Protein AF-A0A0F9T9T5-F1 (afdb_monomer_lite)

pLDDT: mean 72.61, std 14.99, range [35.72, 90.75]

Radius of gyration: 15.07 Å; chains: 1; bounding box: 39×32×39 Å

Foldseek 3Di:
DDDDDDFADPVVVVVLVVVLQVVQPVQLVVQHADDPPPPDPDRDRRGSVNVLVVLQVLLCVPPVDNDCRRDDPVSCVVSVVVSQVCCCVVPVDGDPDDDPVNVVVVPD

Organism: NCBI:txid412755

Structure (mmCIF, N/CA/C/O backbone):
data_AF-A0A0F9T9T5-F1
#
_entry.id   AF-A0A0F9T9T5-F1
#
loop_
_atom_site.group_PDB
_atom_site.id
_atom_site.type_symbol
_atom_site.label_atom_id
_atom_site.label_alt_id
_atom_site.label_comp_id
_atom_site.label_asym_id
_atom_site.label_entity_id
_atom_site.label_seq_id
_atom_site.pdbx_PDB_ins_code
_atom_site.Cartn_x
_atom_site.Cartn_y
_atom_site.Cartn_z
_atom_site.occupancy
_atom_site.B_iso_or_equiv
_atom_site.auth_seq_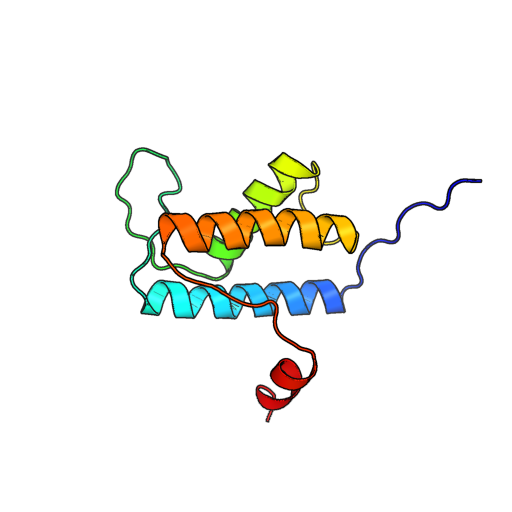id
_atom_site.auth_comp_id
_atom_site.auth_asym_id
_atom_site.auth_atom_id
_atom_site.pdbx_PDB_model_num
ATOM 1 N N . MET A 1 1 ? -29.104 6.442 19.983 1.00 42.12 1 MET A N 1
ATOM 2 C CA . MET A 1 1 ? -27.661 6.739 20.119 1.00 42.12 1 MET A CA 1
ATOM 3 C C . MET A 1 1 ? -26.914 5.946 19.058 1.00 42.12 1 MET A C 1
ATOM 5 O O . MET A 1 1 ? -26.845 4.728 19.174 1.00 42.12 1 MET A O 1
ATOM 9 N N . GLU A 1 2 ? -26.431 6.600 18.003 1.00 45.44 2 GLU A N 1
ATOM 10 C CA . GLU A 1 2 ? -25.560 5.964 17.004 1.00 45.44 2 GLU A CA 1
ATOM 11 C C . GLU A 1 2 ? -24.146 5.788 17.580 1.00 45.44 2 GLU A C 1
ATOM 13 O O . GLU A 1 2 ? -23.599 6.705 18.191 1.00 45.44 2 GLU A O 1
ATOM 18 N N . LYS A 1 3 ? -23.561 4.592 17.429 1.00 56.94 3 LYS A N 1
ATOM 19 C CA . LYS A 1 3 ? -22.189 4.293 17.870 1.00 56.94 3 LYS A CA 1
ATOM 20 C C . LYS A 1 3 ? -21.193 4.846 16.848 1.00 56.94 3 LYS A C 1
ATOM 22 O O . LYS A 1 3 ? -21.200 4.427 15.694 1.00 56.94 3 LYS A O 1
ATOM 27 N N . THR A 1 4 ? -20.305 5.739 17.275 1.00 56.66 4 THR A N 1
ATOM 28 C CA . THR A 1 4 ? -19.216 6.275 16.446 1.00 56.66 4 THR A CA 1
ATOM 29 C C . THR A 1 4 ? -18.243 5.151 16.043 1.00 56.66 4 THR A C 1
ATOM 31 O O . THR A 1 4 ? -17.868 4.346 16.900 1.00 56.66 4 THR A O 1
ATOM 34 N N . PRO A 1 5 ? -17.806 5.061 14.771 1.00 57.34 5 PRO A N 1
ATOM 35 C CA . PRO A 1 5 ? -16.910 3.995 14.325 1.00 57.34 5 PRO A CA 1
ATOM 36 C C . PRO A 1 5 ? -15.535 4.085 15.008 1.00 57.34 5 PRO A C 1
ATOM 38 O O . PRO A 1 5 ? -14.909 5.145 15.054 1.00 57.34 5 PRO A O 1
ATOM 41 N N . SER A 1 6 ? -15.074 2.953 15.547 1.00 64.62 6 SER A N 1
ATOM 42 C CA . SER A 1 6 ? -13.797 2.821 16.261 1.00 64.62 6 SER A CA 1
ATOM 43 C C . SER A 1 6 ? -12.597 3.069 15.334 1.00 64.62 6 SER A C 1
ATOM 45 O O . SER A 1 6 ? -12.550 2.546 14.220 1.00 64.62 6 SER A O 1
ATOM 47 N N . LYS A 1 7 ? -11.615 3.859 15.792 1.00 67.31 7 LYS A N 1
ATOM 48 C CA . LYS A 1 7 ? -10.337 4.075 15.084 1.00 67.31 7 LYS A CA 1
ATOM 49 C C . LYS A 1 7 ? -9.446 2.830 15.213 1.00 67.31 7 LYS A C 1
ATOM 51 O O . LYS A 1 7 ? -9.437 2.184 16.257 1.00 67.31 7 LYS A O 1
ATOM 56 N N . ARG A 1 8 ? -8.659 2.512 14.180 1.00 67.00 8 ARG A N 1
ATOM 57 C CA . ARG A 1 8 ? -7.743 1.360 14.187 1.00 67.00 8 ARG A CA 1
ATOM 58 C C . ARG A 1 8 ? -6.622 1.512 15.201 1.00 67.00 8 ARG A C 1
ATOM 60 O O . ARG A 1 8 ? -6.139 2.611 15.474 1.00 67.00 8 ARG A O 1
ATOM 67 N N . THR A 1 9 ? -6.174 0.367 15.693 1.00 79.25 9 THR A N 1
ATOM 68 C CA . THR A 1 9 ? -5.120 0.279 16.697 1.00 79.25 9 THR A CA 1
ATOM 69 C C . THR A 1 9 ? -3.736 0.484 16.078 1.00 79.25 9 THR A C 1
ATOM 71 O O . THR A 1 9 ? -3.523 0.317 14.873 1.00 79.25 9 THR A O 1
ATOM 74 N N . ASN A 1 10 ? -2.755 0.821 16.916 1.00 75.94 10 ASN A N 1
ATOM 75 C CA . ASN A 1 10 ? -1.379 1.064 16.471 1.00 75.94 10 ASN A CA 1
ATOM 76 C C . ASN A 1 10 ? -0.744 -0.158 15.795 1.00 75.94 10 ASN A C 1
ATOM 78 O O . ASN A 1 10 ? 0.060 -0.014 14.877 1.00 75.94 10 ASN A O 1
ATOM 82 N N . GLN A 1 11 ? -1.137 -1.358 16.211 1.00 72.69 11 GLN A N 1
ATOM 83 C CA . GLN A 1 11 ? -0.616 -2.606 15.666 1.00 72.69 11 GLN A CA 1
ATOM 84 C C . GLN A 1 11 ? -1.196 -2.904 14.280 1.00 72.69 11 GLN A C 1
ATOM 86 O O . GLN A 1 11 ? -0.464 -3.302 13.381 1.00 72.69 11 GLN A O 1
ATOM 91 N N . GLN A 1 12 ? -2.473 -2.574 14.066 1.00 65.56 12 GLN A N 1
ATOM 92 C CA . GLN A 1 12 ? -3.090 -2.602 12.738 1.00 65.56 12 GLN A CA 1
ATOM 93 C C . GLN A 1 12 ? -2.450 -1.573 11.800 1.00 65.56 12 GLN A C 1
ATOM 95 O O . GLN A 1 12 ? -2.277 -1.842 10.617 1.00 65.56 12 GLN A O 1
ATOM 100 N N . ASN A 1 13 ? -2.042 -0.410 12.316 1.00 76.81 13 ASN A N 1
ATOM 101 C CA . ASN A 1 13 ? -1.247 0.531 11.529 1.00 76.81 13 ASN A CA 1
ATOM 102 C C . ASN A 1 13 ? 0.121 -0.047 11.152 1.00 76.81 13 ASN A C 1
ATOM 104 O O . ASN A 1 13 ? 0.470 0.013 9.979 1.00 76.81 13 ASN A O 1
ATOM 108 N N . LYS A 1 14 ? 0.868 -0.635 12.094 1.00 76.50 14 LYS A N 1
ATOM 109 C CA . LYS A 1 14 ? 2.181 -1.236 11.800 1.00 76.50 14 LYS A CA 1
ATOM 110 C C . LYS A 1 14 ? 2.088 -2.362 10.774 1.00 76.50 14 LYS A C 1
ATOM 112 O O . LYS A 1 14 ? 2.868 -2.361 9.838 1.00 76.50 14 LYS A O 1
ATOM 117 N N . ALA A 1 15 ? 1.087 -3.233 10.890 1.00 75.38 15 ALA A N 1
ATOM 118 C CA . ALA A 1 15 ? 0.866 -4.309 9.928 1.00 75.38 15 ALA A CA 1
ATOM 119 C C . ALA A 1 15 ? 0.599 -3.781 8.509 1.00 75.38 15 ALA A C 1
ATOM 121 O O . ALA A 1 15 ? 1.107 -4.332 7.541 1.00 75.38 15 ALA A O 1
ATOM 122 N N . LEU A 1 16 ? -0.122 -2.663 8.368 1.00 68.62 16 LEU A N 1
ATOM 123 C CA . LEU A 1 16 ? -0.284 -2.032 7.058 1.00 68.62 16 LEU A CA 1
ATOM 124 C C . LEU A 1 16 ? 1.028 -1.479 6.500 1.00 68.62 16 LEU A C 1
ATOM 126 O O . LEU A 1 16 ? 1.259 -1.627 5.315 1.00 68.62 1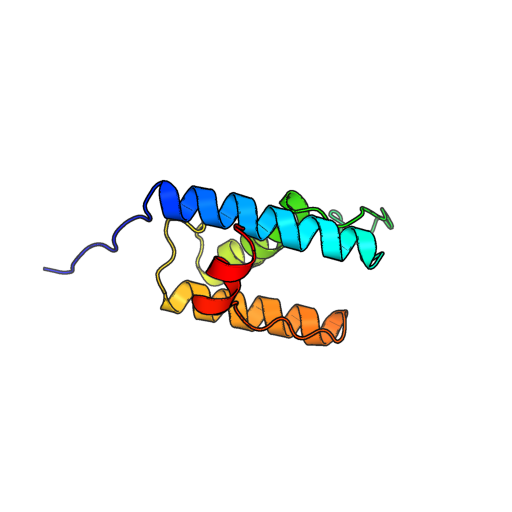6 LEU A O 1
ATOM 130 N N . HIS A 1 17 ? 1.891 -0.889 7.328 1.00 80.38 17 HIS A N 1
ATOM 131 C CA . HIS A 1 17 ? 3.247 -0.450 6.949 1.00 80.38 17 HIS A CA 1
ATOM 132 C C . HIS A 1 17 ? 4.262 -1.599 6.767 1.00 80.38 17 HIS A C 1
ATOM 134 O O . HIS A 1 17 ? 5.449 -1.337 6.666 1.00 80.38 17 HIS A O 1
ATOM 140 N N . VAL A 1 18 ? 3.834 -2.857 6.827 1.00 84.62 18 VAL A N 1
ATOM 141 C CA . VAL A 1 18 ? 4.663 -4.011 6.439 1.00 84.62 18 VAL A CA 1
ATOM 142 C C . VAL A 1 18 ? 4.047 -4.673 5.217 1.00 84.62 18 VAL A C 1
ATOM 144 O O . VAL A 1 18 ? 4.743 -5.089 4.303 1.00 84.62 18 VAL A O 1
ATOM 147 N N . LEU A 1 19 ? 2.714 -4.706 5.153 1.00 72.94 19 LEU A N 1
ATOM 148 C CA . LEU A 1 19 ? 2.013 -5.127 3.952 1.00 72.94 19 LEU A CA 1
ATOM 149 C C . LEU A 1 19 ? 2.400 -4.256 2.768 1.00 72.94 19 LEU A C 1
ATOM 151 O O . LEU A 1 19 ? 2.721 -4.792 1.715 1.00 72.94 19 LEU A O 1
ATOM 155 N N . PHE A 1 20 ? 2.391 -2.931 2.927 1.00 71.25 20 PHE A N 1
ATOM 156 C CA . PHE A 1 20 ? 2.829 -2.108 1.826 1.00 71.25 20 PHE A CA 1
ATOM 157 C C . PHE A 1 20 ? 4.304 -2.478 1.483 1.00 71.25 20 PHE A C 1
ATOM 159 O O . PHE A 1 20 ? 4.565 -2.628 0.297 1.00 71.25 20 PHE A O 1
ATOM 166 N N . ALA A 1 21 ? 5.190 -2.802 2.459 1.00 76.12 21 ALA A N 1
ATOM 167 C CA . ALA A 1 21 ? 6.648 -3.157 2.352 1.00 76.12 21 ALA A CA 1
ATOM 168 C C . ALA A 1 21 ? 6.912 -4.228 1.327 1.00 76.12 21 ALA A C 1
ATOM 170 O O . ALA A 1 21 ? 7.909 -4.215 0.623 1.00 76.12 21 ALA A O 1
ATOM 171 N N . LEU A 1 22 ? 5.982 -5.160 1.270 1.00 77.50 22 LEU A N 1
ATOM 172 C CA . LEU A 1 22 ? 6.097 -6.354 0.469 1.00 77.50 22 LEU A CA 1
ATOM 173 C C . LEU A 1 22 ? 5.508 -6.132 -0.918 1.00 77.50 22 LEU A C 1
ATOM 175 O O . LEU A 1 22 ? 6.126 -6.514 -1.906 1.00 77.50 22 LEU A O 1
ATOM 179 N N . VAL A 1 23 ? 4.376 -5.422 -1.021 1.00 69.00 23 VAL A N 1
ATOM 180 C CA . VAL A 1 23 ? 3.838 -5.048 -2.341 1.00 69.00 23 VAL A CA 1
ATOM 181 C C . VAL A 1 23 ? 4.752 -4.039 -3.037 1.00 69.00 23 VAL A C 1
ATOM 183 O O . VAL A 1 23 ? 4.675 -3.886 -4.237 1.00 69.00 23 VAL A O 1
ATOM 186 N N . ALA A 1 24 ? 5.652 -3.379 -2.314 1.00 62.78 24 ALA A N 1
ATOM 187 C CA . ALA A 1 24 ? 6.814 -2.711 -2.876 1.00 62.78 24 ALA A CA 1
ATOM 188 C C . ALA A 1 24 ? 7.608 -3.598 -3.812 1.00 62.78 24 ALA A C 1
ATOM 190 O O . ALA A 1 24 ? 7.693 -3.421 -5.019 1.00 62.78 24 ALA A O 1
ATOM 191 N N . ASP A 1 25 ? 8.180 -4.591 -3.168 1.00 77.81 25 ASP A N 1
ATOM 192 C CA . ASP A 1 25 ? 9.444 -5.166 -3.533 1.00 77.81 25 ASP A CA 1
ATOM 193 C C . ASP A 1 25 ? 9.179 -6.140 -4.669 1.00 77.81 25 ASP A C 1
ATOM 195 O O . ASP A 1 25 ? 9.923 -6.220 -5.634 1.00 77.81 25 ASP A O 1
ATOM 199 N N . GLU A 1 26 ? 8.011 -6.778 -4.622 1.00 74.62 26 GLU A N 1
ATOM 200 C CA . GLU A 1 26 ? 7.477 -7.614 -5.689 1.00 74.62 26 GLU A CA 1
ATOM 201 C C . GLU A 1 26 ? 7.190 -6.864 -6.977 1.00 74.62 26 GLU A C 1
ATOM 203 O O . GLU A 1 26 ? 7.229 -7.409 -8.074 1.00 74.62 26 GLU A O 1
ATOM 208 N N . PHE A 1 27 ? 6.911 -5.590 -6.857 1.00 67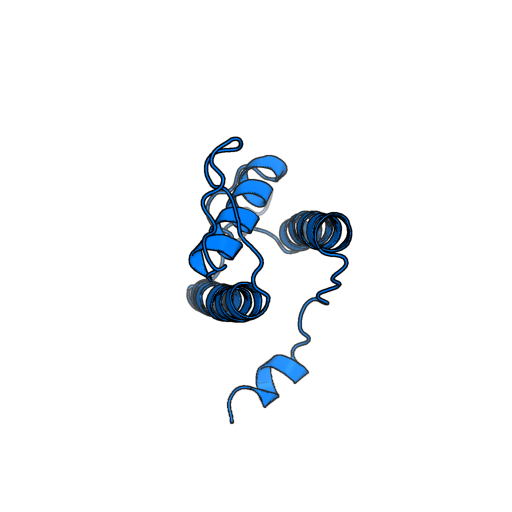.31 27 PHE A N 1
ATOM 209 C CA . PHE A 1 27 ? 6.307 -4.809 -7.906 1.00 67.31 27 PHE A CA 1
ATOM 210 C C . PHE A 1 27 ? 7.494 -4.081 -8.610 1.00 67.31 27 PHE A C 1
ATOM 212 O O . PHE A 1 27 ? 7.531 -4.014 -9.840 1.00 67.31 27 PHE A O 1
ATOM 219 N N . GLU A 1 28 ? 8.564 -3.736 -7.868 1.00 69.50 28 GLU A N 1
ATOM 220 C CA . GLU A 1 28 ? 9.930 -3.463 -8.357 1.00 69.50 28 GLU A CA 1
ATOM 221 C C . GLU A 1 28 ? 10.568 -4.686 -9.032 1.00 69.50 28 GLU A C 1
ATOM 223 O O . GLU A 1 28 ? 11.039 -4.570 -10.165 1.00 69.50 28 GLU A O 1
ATOM 228 N N . LYS A 1 29 ? 10.499 -5.878 -8.423 1.00 75.00 29 LYS A N 1
ATOM 229 C CA . LYS A 1 29 ? 10.979 -7.132 -9.040 1.00 75.00 29 LYS A CA 1
ATOM 230 C C . LYS A 1 29 ? 10.245 -7.474 -10.336 1.00 75.00 29 LYS A C 1
ATOM 232 O O . LYS A 1 29 ? 10.854 -8.016 -11.255 1.00 75.00 29 LYS A O 1
ATOM 237 N N . ALA A 1 30 ? 8.957 -7.147 -10.429 1.00 67.06 30 ALA A N 1
ATOM 238 C CA . ALA A 1 30 ? 8.144 -7.365 -11.622 1.00 67.06 30 ALA A CA 1
ATOM 239 C C . ALA A 1 30 ? 8.328 -6.286 -12.707 1.00 67.06 30 ALA A C 1
ATOM 241 O O . ALA A 1 30 ? 7.728 -6.396 -13.777 1.00 67.06 30 ALA A O 1
ATOM 242 N N . GLY A 1 31 ? 9.141 -5.248 -12.463 1.00 66.19 31 GLY A N 1
ATOM 243 C CA . GLY A 1 31 ? 9.408 -4.178 -13.432 1.00 66.19 31 GLY A CA 1
ATOM 244 C C . GLY A 1 31 ? 8.174 -3.346 -13.785 1.00 66.19 31 GLY A C 1
ATOM 245 O O . GLY A 1 31 ? 8.100 -2.761 -14.867 1.00 66.19 31 GLY A O 1
ATOM 246 N N . VAL A 1 32 ? 7.179 -3.329 -12.901 1.00 59.44 32 VAL A N 1
ATOM 247 C CA . VAL A 1 32 ? 5.977 -2.524 -13.075 1.00 59.44 32 VAL A CA 1
ATOM 248 C C . VAL A 1 32 ? 6.329 -1.100 -12.591 1.00 59.44 32 VAL A C 1
ATOM 250 O O . VAL A 1 32 ? 7.156 -0.929 -11.696 1.00 59.44 32 VAL A O 1
ATOM 253 N N . GLU A 1 33 ? 5.741 -0.050 -13.168 1.00 58.88 33 GLU A N 1
ATOM 254 C CA . GLU A 1 33 ? 6.093 1.331 -12.805 1.00 58.88 33 GLU A CA 1
ATOM 255 C C . GLU A 1 33 ? 4.867 2.236 -12.699 1.00 58.88 33 GLU A C 1
ATOM 257 O O . GLU A 1 33 ? 3.985 2.209 -13.559 1.00 58.88 33 GLU A O 1
ATOM 262 N N . MET A 1 34 ? 4.823 3.089 -11.672 1.00 51.59 34 MET A N 1
ATOM 263 C CA . MET A 1 34 ? 3.720 4.032 -11.465 1.00 51.59 34 MET A CA 1
ATOM 264 C C . MET A 1 34 ? 4.129 5.470 -11.815 1.00 51.59 34 MET A C 1
ATOM 266 O O . MET A 1 34 ? 4.907 6.107 -11.109 1.00 51.59 34 MET A O 1
ATOM 270 N N . SER A 1 35 ? 3.545 6.038 -12.872 1.00 48.78 35 SER A N 1
ATOM 271 C CA . SER A 1 35 ? 3.742 7.453 -13.222 1.00 48.78 35 SER A CA 1
ATOM 272 C C . SER A 1 35 ? 2.911 8.374 -12.315 1.00 48.78 35 SER A C 1
ATOM 274 O O . SER A 1 35 ? 1.695 8.476 -12.452 1.00 48.78 35 SER A O 1
ATOM 276 N N . ILE A 1 36 ? 3.580 9.077 -11.394 1.00 46.56 36 ILE A N 1
ATOM 277 C CA . ILE A 1 36 ? 2.967 9.978 -10.390 1.00 46.56 36 ILE A CA 1
ATOM 278 C C . ILE A 1 36 ? 2.393 11.264 -11.037 1.00 46.56 36 ILE A C 1
ATOM 280 O O . ILE A 1 36 ? 1.496 11.906 -10.495 1.00 46.56 36 ILE A O 1
ATOM 284 N N . PHE A 1 37 ? 2.844 11.600 -12.249 1.00 40.78 37 PHE A N 1
ATOM 285 C CA . PHE A 1 37 ? 2.213 12.565 -13.149 1.00 40.78 37 PHE A CA 1
ATOM 286 C C . PHE A 1 37 ? 1.725 11.791 -14.372 1.00 40.78 37 PHE A C 1
ATOM 288 O O . PHE A 1 37 ? 2.549 11.192 -15.056 1.00 40.78 37 PHE A O 1
ATOM 295 N N . ALA A 1 38 ? 0.430 11.829 -14.692 1.00 46.97 38 ALA A N 1
ATOM 296 C CA . ALA A 1 38 ? -0.208 11.054 -15.770 1.00 46.97 38 ALA A CA 1
ATOM 297 C C . ALA A 1 38 ? 0.376 11.229 -17.205 1.00 46.97 38 ALA A C 1
ATOM 299 O O . ALA A 1 38 ? -0.215 10.743 -18.164 1.00 46.97 38 ALA A O 1
ATOM 300 N N . LYS A 1 39 ? 1.503 11.940 -17.390 1.00 41.41 39 LYS A N 1
ATOM 301 C CA . LYS A 1 39 ? 2.186 12.195 -18.673 1.00 41.41 39 LYS A CA 1
ATOM 302 C C . LYS A 1 39 ? 3.724 12.284 -18.598 1.00 41.41 39 LYS A C 1
ATOM 304 O O . LYS A 1 39 ? 4.331 12.866 -19.492 1.00 41.41 39 LYS A O 1
ATOM 309 N N . LEU A 1 40 ? 4.380 11.751 -17.569 1.00 35.72 40 LEU A N 1
ATOM 310 C CA . LEU A 1 40 ? 5.846 11.641 -17.561 1.00 35.72 40 LEU A CA 1
ATOM 311 C C . LEU A 1 40 ? 6.224 10.162 -17.430 1.00 35.72 40 LEU A C 1
ATOM 313 O O . LEU A 1 40 ? 5.828 9.569 -16.432 1.00 35.72 40 LEU A O 1
ATOM 317 N N . PRO A 1 41 ? 6.963 9.566 -18.392 1.00 40.34 41 PRO A N 1
ATOM 318 C CA . PRO A 1 41 ? 7.343 8.154 -18.385 1.00 40.34 41 PRO A CA 1
ATOM 319 C C . PRO A 1 41 ? 8.480 7.931 -17.383 1.00 40.34 41 PRO A C 1
ATOM 321 O O . PRO A 1 41 ? 9.597 7.565 -17.744 1.00 40.34 41 PRO A O 1
ATOM 324 N N . ILE A 1 42 ? 8.219 8.243 -16.115 1.00 42.31 42 ILE A N 1
ATOM 325 C CA . ILE A 1 42 ? 9.158 7.997 -15.035 1.00 42.31 42 ILE A CA 1
ATOM 326 C C . ILE A 1 42 ? 8.812 6.632 -14.478 1.00 42.31 42 ILE A C 1
ATOM 328 O O . ILE A 1 42 ? 7.805 6.411 -13.806 1.00 42.31 42 ILE A O 1
ATOM 332 N N . ARG A 1 43 ? 9.697 5.730 -14.855 1.00 52.12 43 ARG A N 1
ATOM 333 C CA . ARG A 1 43 ? 9.760 4.335 -14.507 1.00 52.12 43 ARG A CA 1
ATOM 334 C C . ARG A 1 43 ? 10.256 4.210 -13.064 1.00 52.12 43 ARG A C 1
ATOM 336 O O . ARG A 1 43 ? 11.460 4.148 -12.839 1.00 52.12 43 ARG A O 1
ATOM 343 N N . VAL A 1 44 ? 9.356 4.314 -12.082 1.00 64.00 44 VAL A N 1
ATOM 344 C CA . VAL A 1 44 ? 9.712 4.057 -10.677 1.00 64.00 44 VAL A CA 1
ATOM 345 C C . VAL A 1 44 ? 9.454 2.592 -10.370 1.00 64.00 44 VAL A C 1
ATOM 347 O O . VAL A 1 44 ? 8.331 2.141 -10.594 1.00 64.00 44 VAL A O 1
ATOM 350 N N . PRO A 1 45 ? 10.444 1.858 -9.849 1.00 70.19 45 PRO A N 1
ATOM 351 C CA . PRO A 1 45 ? 10.186 0.535 -9.325 1.00 70.19 45 PRO A CA 1
ATOM 352 C C . PRO A 1 45 ? 9.112 0.656 -8.261 1.00 70.19 45 PRO A C 1
ATOM 354 O O . PRO A 1 45 ? 9.121 1.619 -7.481 1.00 70.19 45 PRO A O 1
ATOM 357 N N . TRP A 1 46 ? 8.146 -0.253 -8.248 1.00 71.56 46 TRP A N 1
ATOM 358 C CA . TRP A 1 46 ? 7.173 -0.162 -7.183 1.00 71.56 46 TRP A CA 1
ATOM 359 C C . TRP A 1 46 ? 7.860 -0.326 -5.854 1.00 71.56 46 TRP A C 1
ATOM 361 O O . TRP A 1 46 ? 8.780 -1.097 -5.657 1.00 71.56 46 TRP A O 1
ATOM 371 N N . SER A 1 47 ? 7.370 0.454 -4.923 1.00 79.00 47 SER A N 1
ATOM 372 C CA . SER A 1 47 ? 7.762 0.331 -3.556 1.00 79.00 47 SER A CA 1
ATOM 373 C C . SER A 1 47 ? 6.512 0.359 -2.705 1.00 79.00 47 SER A C 1
ATOM 375 O O . SER A 1 47 ? 5.387 0.548 -3.169 1.00 79.00 47 SER A O 1
ATOM 377 N N . GLU A 1 48 ? 6.712 0.156 -1.426 1.00 76.12 48 GLU A N 1
ATOM 378 C CA . GLU A 1 48 ? 5.651 0.004 -0.463 1.00 76.12 48 GLU A CA 1
ATOM 379 C C . GLU A 1 48 ? 4.865 1.249 -0.412 1.00 76.12 48 GLU A C 1
ATOM 381 O O . GLU A 1 48 ? 3.645 1.288 -0.484 1.00 76.12 48 GLU A O 1
ATOM 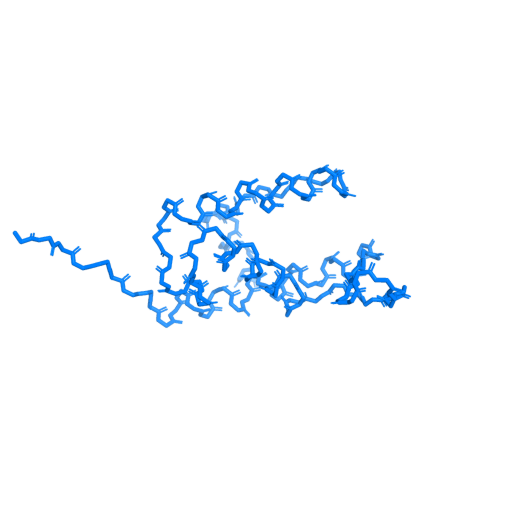386 N N . VAL A 1 49 ? 5.670 2.282 -0.304 1.00 81.31 49 VAL A N 1
ATOM 387 C CA . VAL A 1 49 ? 5.290 3.646 -0.335 1.00 81.31 49 VAL A CA 1
ATOM 388 C C . VAL A 1 49 ? 4.447 3.866 -1.587 1.00 81.31 49 VAL A C 1
ATOM 390 O O . VAL A 1 49 ? 3.342 4.368 -1.454 1.00 81.31 49 VAL A O 1
ATOM 393 N N . ILE A 1 50 ? 4.858 3.387 -2.764 1.00 81.94 50 ILE A N 1
ATOM 394 C CA . ILE A 1 50 ? 4.094 3.568 -4.010 1.00 81.94 50 ILE A CA 1
ATOM 395 C C . ILE A 1 50 ? 2.748 2.831 -3.978 1.00 81.94 50 ILE A C 1
ATOM 397 O O . ILE A 1 50 ? 1.717 3.438 -4.259 1.00 81.94 50 ILE A O 1
ATOM 401 N N . VAL A 1 51 ? 2.705 1.564 -3.571 1.00 83.44 51 VAL A N 1
ATOM 402 C CA . VAL A 1 51 ? 1.444 0.802 -3.479 1.00 83.44 51 VAL A CA 1
ATOM 403 C C . VAL A 1 51 ? 0.511 1.403 -2.444 1.00 83.44 51 VAL A C 1
ATOM 405 O O . VAL A 1 51 ? -0.698 1.501 -2.649 1.00 83.44 51 VAL A O 1
ATOM 408 N N . LYS A 1 52 ? 1.075 1.831 -1.320 1.00 83.88 52 LYS A N 1
ATOM 409 C CA . LYS A 1 52 ? 0.369 2.531 -0.259 1.00 83.88 52 LYS A CA 1
ATOM 410 C C . LYS A 1 52 ? -0.221 3.834 -0.749 1.00 83.88 52 LYS A C 1
ATOM 412 O O . LYS A 1 52 ? -1.349 4.145 -0.374 1.00 83.88 52 LYS A O 1
ATOM 417 N N . GLU A 1 53 ? 0.526 4.603 -1.532 1.00 86.00 53 GLU A N 1
ATOM 418 C CA . GLU A 1 53 ? 0.027 5.840 -2.118 1.00 86.00 53 GLU A CA 1
ATOM 419 C C . GLU A 1 53 ? -1.074 5.550 -3.145 1.00 86.00 53 GLU A C 1
ATOM 421 O O . GLU A 1 53 ? -2.096 6.234 -3.130 1.00 86.00 53 GLU A O 1
ATOM 426 N N . LEU A 1 54 ? -0.952 4.489 -3.949 1.00 85.00 54 LEU A N 1
ATOM 427 C CA . LEU A 1 54 ? -2.000 4.065 -4.882 1.00 85.00 54 LEU A CA 1
ATOM 428 C C . LEU A 1 54 ? -3.277 3.629 -4.154 1.00 85.00 54 LEU A C 1
ATOM 430 O O . LEU A 1 54 ? -4.371 4.115 -4.443 1.00 85.00 54 LEU A O 1
ATOM 434 N N . TRP A 1 55 ? -3.137 2.778 -3.140 1.00 87.06 55 TRP A N 1
ATOM 435 C CA . TRP A 1 55 ? -4.230 2.402 -2.253 1.00 87.06 55 TRP A CA 1
ATOM 436 C C . TRP A 1 55 ? -4.860 3.637 -1.603 1.00 87.06 55 TRP A C 1
ATOM 438 O O . TRP A 1 55 ? -6.083 3.772 -1.555 1.00 87.06 55 TRP A O 1
ATOM 448 N N . ARG A 1 56 ? -4.037 4.566 -1.098 1.00 88.44 56 ARG A N 1
ATOM 449 C CA . ARG A 1 56 ? -4.502 5.806 -0.469 1.00 88.44 56 ARG A CA 1
ATOM 450 C C . ARG A 1 56 ? -5.267 6.680 -1.460 1.00 88.44 56 ARG A C 1
ATOM 452 O O . ARG A 1 56 ? -6.273 7.259 -1.058 1.00 88.44 56 ARG A O 1
ATOM 459 N N . ALA A 1 57 ? -4.845 6.756 -2.719 1.00 87.00 57 ALA A N 1
ATOM 460 C CA . ALA A 1 57 ? -5.559 7.491 -3.757 1.00 87.00 57 ALA A CA 1
ATOM 461 C C . ALA A 1 57 ? -6.972 6.921 -3.970 1.00 87.00 57 ALA A C 1
ATOM 463 O O . ALA A 1 57 ? -7.948 7.671 -3.910 1.00 87.00 57 ALA A O 1
ATOM 464 N N . ILE A 1 58 ? -7.098 5.595 -4.100 1.00 88.00 58 ILE A N 1
ATOM 465 C CA . ILE A 1 58 ? -8.397 4.909 -4.232 1.00 88.00 58 ILE A CA 1
ATOM 466 C C . ILE A 1 58 ? -9.251 5.123 -2.977 1.00 88.00 58 ILE A C 1
ATOM 468 O O . ILE A 1 58 ? -10.429 5.467 -3.057 1.00 88.00 58 ILE A O 1
ATOM 472 N N . GLN A 1 59 ? -8.650 4.987 -1.798 1.00 89.19 59 GLN A N 1
ATOM 473 C CA . GLN A 1 59 ? -9.329 5.176 -0.524 1.00 89.19 59 GLN A CA 1
ATOM 474 C C . GLN A 1 59 ? -9.879 6.599 -0.351 1.00 89.19 59 GLN A C 1
ATOM 476 O O . GLN A 1 59 ? -11.012 6.779 0.097 1.00 89.19 59 GLN A O 1
ATOM 481 N N . ILE A 1 60 ? -9.094 7.627 -0.676 1.00 88.94 60 ILE A N 1
ATOM 482 C CA . ILE A 1 60 ? -9.558 9.015 -0.595 1.00 88.94 60 ILE A CA 1
ATOM 483 C C . ILE A 1 60 ? -10.708 9.230 -1.584 1.00 88.94 60 ILE A C 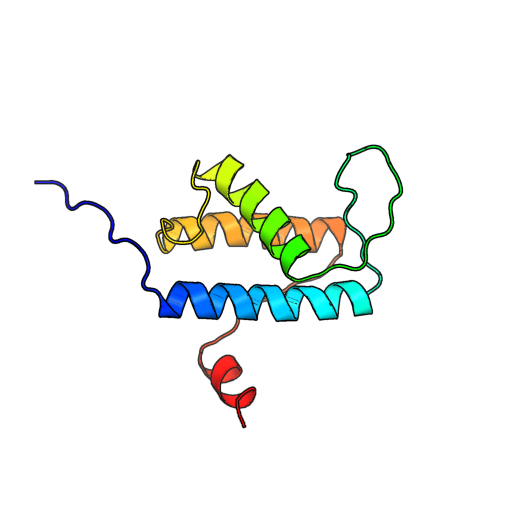1
ATOM 485 O O . ILE A 1 60 ? -11.719 9.814 -1.200 1.00 88.94 60 ILE A O 1
ATOM 489 N N . ALA A 1 61 ? -10.597 8.697 -2.803 1.00 85.94 61 ALA A N 1
ATOM 490 C CA . ALA A 1 61 ? -11.631 8.827 -3.825 1.00 85.94 61 ALA A CA 1
ATOM 491 C C . ALA A 1 61 ? -12.962 8.156 -3.437 1.00 85.94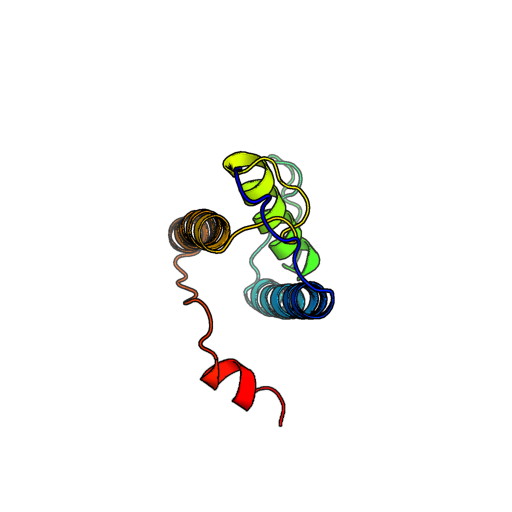 61 ALA A C 1
ATOM 493 O O . ALA A 1 61 ? -14.023 8.706 -3.717 1.00 85.94 61 ALA A O 1
ATOM 494 N N . GLN A 1 62 ? -12.927 6.992 -2.778 1.00 87.44 62 GLN A N 1
ATOM 495 C CA . GLN A 1 62 ? -14.137 6.216 -2.472 1.00 87.44 62 GLN A CA 1
ATOM 496 C C . GLN A 1 62 ? -14.779 6.548 -1.129 1.00 87.44 62 GLN A C 1
ATOM 498 O O . GLN A 1 62 ? -16.000 6.506 -1.002 1.00 87.44 62 GLN A O 1
ATOM 503 N N . VAL A 1 63 ? -13.970 6.837 -0.108 1.00 89.06 63 VAL A N 1
ATOM 504 C CA . VAL A 1 63 ? -14.459 6.952 1.276 1.00 89.06 63 VAL A CA 1
ATOM 505 C C . VAL A 1 63 ? -13.973 8.213 1.990 1.00 89.06 63 VAL A C 1
ATOM 507 O O . VAL A 1 63 ? -14.209 8.365 3.188 1.00 89.06 63 VAL A O 1
ATOM 510 N N . ASN A 1 64 ? -13.288 9.120 1.281 1.00 90.44 64 ASN A N 1
ATOM 511 C CA . ASN A 1 64 ? -12.786 10.404 1.787 1.00 90.44 64 ASN A CA 1
ATOM 512 C C . ASN A 1 64 ? -12.005 10.288 3.114 1.00 90.44 64 ASN A C 1
ATOM 514 O O . ASN A 1 64 ? -12.099 11.119 4.021 1.00 90.44 64 ASN A O 1
ATOM 518 N N . LYS A 1 65 ? -11.230 9.208 3.257 1.00 87.06 65 LYS A N 1
ATOM 519 C CA . LYS A 1 65 ? -10.375 8.945 4.421 1.00 87.06 65 LYS A CA 1
ATOM 520 C C . LYS A 1 65 ? -8.935 8.864 3.954 1.00 87.06 65 LYS A C 1
ATOM 522 O O . LYS A 1 65 ? -8.634 8.147 3.014 1.00 87.06 65 LYS A O 1
ATOM 527 N N . VAL A 1 66 ? -8.031 9.539 4.659 1.00 85.06 66 VAL A N 1
ATOM 528 C CA . VAL A 1 66 ? -6.597 9.583 4.298 1.00 85.06 66 VAL A CA 1
ATOM 529 C C . VAL A 1 66 ? -5.808 8.434 4.919 1.00 85.06 66 VAL A C 1
ATOM 531 O O . VAL A 1 66 ? -4.930 7.826 4.311 1.00 85.06 66 VAL A O 1
ATOM 534 N N . SER A 1 67 ? -6.116 8.127 6.176 1.00 86.38 67 SER A N 1
ATOM 535 C CA . SER A 1 67 ? -5.492 7.012 6.862 1.00 86.38 67 SER A CA 1
ATOM 536 C C . SER A 1 67 ? -6.403 5.824 6.715 1.00 86.38 67 SER A C 1
ATOM 538 O O . SER A 1 67 ? -7.577 5.906 7.088 1.00 86.38 67 SER A O 1
ATOM 540 N N . THR A 1 68 ? -5.839 4.709 6.259 1.00 82.75 68 THR A N 1
ATOM 541 C CA . THR A 1 68 ? -6.509 3.417 6.315 1.00 82.75 68 THR A CA 1
ATOM 542 C C . THR A 1 68 ? -7.086 3.205 7.752 1.00 82.75 68 THR A C 1
ATOM 544 O O . THR A 1 68 ? -8.044 2.462 7.934 1.00 82.75 68 THR A O 1
ATOM 547 N N . SER A 1 69 ? -6.576 3.909 8.798 1.00 85.31 69 SER A N 1
ATOM 548 C CA . SER A 1 69 ? -6.916 3.753 10.237 1.00 85.31 69 SER A CA 1
ATOM 549 C C . SER A 1 69 ? -8.294 4.146 10.641 1.00 85.31 69 SER A C 1
ATOM 551 O O . SER A 1 69 ? -8.719 3.911 11.768 1.00 85.31 69 SER A O 1
ATOM 553 N N . LYS A 1 70 ? -9.011 4.696 9.690 1.00 86.50 70 LYS A N 1
ATOM 554 C CA . LYS A 1 70 ? -10.374 5.125 9.867 1.00 86.50 70 LYS A CA 1
ATOM 555 C C . LYS A 1 70 ? -11.321 4.255 9.039 1.00 86.50 70 LYS A C 1
ATOM 557 O O . LYS A 1 70 ? -12.513 4.543 9.033 1.00 86.50 70 LYS A O 1
ATOM 562 N N . LEU A 1 71 ? -10.806 3.234 8.340 1.00 87.25 71 LEU A N 1
ATOM 563 C CA . LEU A 1 71 ? -11.599 2.316 7.534 1.00 87.25 71 LEU A CA 1
ATOM 564 C C . LEU A 1 71 ? -12.238 1.236 8.395 1.00 87.25 71 LEU A C 1
ATOM 566 O O . LEU A 1 71 ? -11.593 0.593 9.224 1.00 87.25 71 LEU A O 1
ATOM 570 N N . THR A 1 72 ? -13.517 1.030 8.139 1.00 90.75 72 THR A N 1
ATOM 571 C CA . THR A 1 72 ? -14.272 -0.143 8.549 1.00 90.75 72 THR A CA 1
ATOM 572 C C . THR A 1 72 ? -13.960 -1.313 7.619 1.00 90.75 72 THR A C 1
ATOM 574 O O . THR A 1 72 ? -13.440 -1.135 6.519 1.00 90.75 72 THR A O 1
ATOM 577 N N . ARG A 1 73 ? -14.321 -2.528 8.034 1.00 85.19 73 ARG A N 1
ATOM 578 C CA . ARG A 1 73 ? -14.147 -3.738 7.220 1.00 85.19 73 ARG A CA 1
ATOM 579 C C . ARG A 1 73 ? -14.794 -3.620 5.835 1.00 85.19 73 ARG A C 1
ATOM 581 O O . ARG A 1 73 ? -14.141 -3.915 4.846 1.00 85.19 73 ARG A O 1
ATOM 588 N N . LYS A 1 74 ? -16.029 -3.114 5.779 1.00 89.88 74 LYS A N 1
ATOM 589 C CA . LYS A 1 74 ? -16.759 -2.914 4.518 1.00 89.88 74 LYS A CA 1
ATOM 590 C C . LYS A 1 74 ? -16.049 -1.933 3.586 1.00 89.88 74 LYS A C 1
ATOM 592 O O . LYS A 1 74 ? -16.042 -2.117 2.379 1.00 89.88 74 LYS A O 1
ATOM 597 N N . GLU A 1 75 ? -15.441 -0.890 4.147 1.00 88.81 75 GLU A N 1
ATOM 598 C CA . GLU A 1 75 ? -14.684 0.088 3.361 1.00 88.81 75 GLU A CA 1
ATOM 599 C C . GLU A 1 75 ? -13.350 -0.483 2.863 1.00 88.81 75 GLU A C 1
ATOM 601 O O . GLU A 1 75 ? -12.885 -0.085 1.804 1.00 88.81 75 GLU A O 1
ATOM 606 N N . ILE A 1 76 ? -12.739 -1.422 3.591 1.00 88.38 76 ILE A N 1
ATOM 607 C CA . ILE A 1 76 ? -11.550 -2.140 3.112 1.00 88.38 76 ILE A CA 1
ATOM 608 C C . ILE A 1 76 ? -11.923 -3.086 1.975 1.00 88.38 76 ILE A C 1
ATOM 610 O O . ILE A 1 76 ? -11.226 -3.080 0.973 1.00 88.38 76 ILE A O 1
ATOM 614 N N . GLU A 1 77 ? -13.006 -3.854 2.118 1.00 89.69 77 GLU A N 1
ATOM 615 C CA . GLU A 1 77 ? -13.523 -4.734 1.059 1.00 89.69 77 GLU A CA 1
ATOM 616 C C . GLU A 1 77 ? -13.801 -3.920 -0.219 1.00 89.69 77 GLU A C 1
ATOM 618 O O . GLU A 1 77 ? -13.296 -4.258 -1.282 1.00 89.69 77 GLU A O 1
ATOM 623 N N . LEU A 1 78 ? -14.464 -2.763 -0.094 1.00 90.75 78 LEU A N 1
ATOM 624 C CA . LEU A 1 78 ? -14.736 -1.856 -1.215 1.00 90.75 78 LEU A CA 1
ATOM 625 C C . LEU A 1 78 ? -13.463 -1.348 -1.924 1.00 90.75 78 LEU A C 1
ATOM 627 O O . LEU A 1 78 ? -13.374 -1.369 -3.157 1.00 90.75 78 LEU A O 1
ATOM 631 N N . VAL A 1 79 ? -12.480 -0.880 -1.146 1.00 90.31 79 VAL A N 1
ATOM 632 C CA . VAL A 1 79 ? -11.210 -0.372 -1.689 1.00 90.31 79 VAL A CA 1
ATOM 633 C C . VAL A 1 79 ? -10.388 -1.514 -2.289 1.00 90.31 79 VAL A C 1
ATOM 635 O O . VAL A 1 79 ? -9.822 -1.348 -3.368 1.00 90.31 79 VAL A O 1
ATOM 638 N N . TYR A 1 80 ? -10.373 -2.681 -1.640 1.00 89.75 80 TYR A N 1
ATOM 639 C CA . TYR A 1 80 ? -9.696 -3.885 -2.114 1.00 89.75 80 TYR A CA 1
ATOM 640 C C . TYR A 1 80 ? -10.279 -4.379 -3.433 1.00 89.75 80 TYR A C 1
ATOM 642 O O . TYR A 1 80 ? -9.512 -4.640 -4.348 1.00 89.75 80 TYR A O 1
ATOM 650 N N . ASP A 1 81 ? -11.602 -4.439 -3.581 1.00 90.69 81 ASP A N 1
ATOM 651 C CA . ASP A 1 81 ? -12.234 -4.874 -4.830 1.00 90.69 81 ASP A CA 1
ATOM 652 C C . ASP A 1 81 ? -11.830 -3.978 -6.002 1.00 90.69 81 ASP A C 1
ATOM 654 O O . ASP A 1 81 ? -11.569 -4.448 -7.108 1.00 90.69 81 ASP A O 1
ATOM 658 N N . THR A 1 82 ? -11.739 -2.671 -5.758 1.00 88.44 82 THR A N 1
ATOM 659 C CA . THR A 1 82 ? -11.330 -1.703 -6.782 1.00 88.44 82 THR A CA 1
ATOM 660 C C . THR A 1 82 ? -9.846 -1.805 -7.099 1.00 88.44 82 THR A C 1
ATOM 662 O O . THR A 1 82 ? -9.465 -1.769 -8.266 1.00 88.44 82 THR A O 1
ATOM 665 N N . PHE A 1 83 ? -9.017 -1.974 -6.075 1.00 85.31 83 PHE A N 1
ATOM 666 C CA . PHE A 1 83 ? -7.583 -2.169 -6.219 1.00 85.31 83 PHE A CA 1
ATOM 667 C C . PHE A 1 83 ? -7.258 -3.484 -6.945 1.00 85.31 83 PHE A C 1
ATOM 669 O O . PHE A 1 83 ? -6.503 -3.484 -7.909 1.00 85.31 83 PHE A O 1
ATOM 676 N N . ASN A 1 84 ? -7.889 -4.590 -6.551 1.00 85.31 84 ASN A N 1
ATOM 677 C CA . ASN A 1 84 ? -7.733 -5.904 -7.169 1.00 85.31 84 ASN A CA 1
ATOM 678 C C . ASN A 1 84 ? -8.256 -5.918 -8.613 1.00 85.31 84 ASN A C 1
ATOM 680 O O . ASN A 1 84 ? -7.616 -6.509 -9.476 1.00 85.31 84 ASN A O 1
ATOM 684 N N . ARG A 1 85 ? -9.368 -5.227 -8.906 1.00 85.50 85 ARG A N 1
ATOM 685 C CA . ARG A 1 85 ? -9.852 -5.057 -10.284 1.00 85.50 85 ARG A CA 1
ATOM 686 C C . ARG A 1 85 ? -8.851 -4.289 -11.145 1.00 85.50 85 ARG A C 1
ATOM 688 O O . ARG A 1 85 ? -8.497 -4.777 -12.207 1.00 85.50 85 ARG A O 1
ATOM 695 N N . MET A 1 86 ? -8.355 -3.146 -10.670 1.00 84.31 86 MET A N 1
ATOM 696 C CA . MET A 1 86 ? -7.333 -2.367 -11.379 1.00 84.31 86 MET A CA 1
ATOM 697 C C . MET A 1 86 ? -6.078 -3.211 -11.639 1.00 84.31 86 MET A C 1
ATOM 699 O O . MET A 1 86 ? -5.540 -3.181 -12.737 1.00 84.31 86 MET A O 1
ATOM 703 N N . ILE A 1 87 ? -5.632 -4.005 -10.662 1.00 80.62 87 ILE A N 1
ATOM 704 C CA . ILE A 1 87 ? -4.475 -4.887 -10.852 1.00 80.62 87 ILE A CA 1
ATOM 705 C C . ILE A 1 87 ? -4.755 -5.976 -11.897 1.00 80.62 87 ILE A C 1
ATOM 707 O O . ILE A 1 87 ? -3.898 -6.260 -12.731 1.00 80.62 87 ILE A O 1
ATOM 711 N N . ALA A 1 88 ? -5.945 -6.571 -11.885 1.00 82.62 88 ALA A N 1
ATOM 712 C CA . ALA A 1 88 ? -6.322 -7.583 -12.865 1.00 82.62 88 ALA A CA 1
ATOM 713 C C . ALA A 1 88 ? -6.467 -7.008 -14.287 1.00 82.62 88 ALA A C 1
ATOM 715 O O . ALA A 1 88 ? -6.122 -7.677 -15.261 1.00 82.62 88 ALA A O 1
ATOM 716 N N . GLU A 1 89 ? -6.961 -5.778 -14.420 1.00 80.31 89 GLU A N 1
ATOM 717 C CA . GLU A 1 89 ? -7.172 -5.109 -15.708 1.00 80.31 89 GLU A CA 1
ATOM 718 C C . GLU A 1 89 ? -5.863 -4.585 -16.309 1.00 80.31 89 GLU A C 1
ATOM 720 O O . GLU A 1 89 ? -5.582 -4.857 -17.473 1.00 80.31 89 GLU A O 1
ATOM 725 N N . GLU A 1 90 ? -5.048 -3.889 -15.513 1.00 78.50 90 GLU A N 1
ATOM 726 C CA . GLU A 1 90 ? -3.823 -3.224 -15.982 1.00 78.50 90 GLU A CA 1
ATOM 727 C C . GLU A 1 90 ? -2.611 -4.162 -16.011 1.00 78.50 90 GLU A C 1
ATOM 729 O O . GLU A 1 90 ? -1.726 -4.017 -16.853 1.00 78.50 90 GLU A O 1
ATOM 734 N N . PHE A 1 91 ? -2.556 -5.128 -15.088 1.00 77.62 91 PHE A N 1
ATOM 735 C CA . PHE A 1 91 ? -1.388 -5.998 -14.909 1.00 77.62 91 PHE A CA 1
ATOM 736 C C . PHE A 1 91 ? -1.694 -7.483 -15.109 1.00 77.62 91 PHE A C 1
ATOM 738 O O . PHE A 1 91 ? -0.768 -8.289 -15.100 1.00 77.62 91 PHE A O 1
ATOM 745 N N . HIS A 1 92 ? -2.963 -7.868 -15.301 1.00 81.12 92 HIS A N 1
ATOM 746 C CA . HIS A 1 92 ? -3.383 -9.270 -15.437 1.00 81.12 92 HIS A CA 1
ATOM 747 C C . HIS A 1 92 ? -2.966 -10.155 -14.253 1.00 81.12 92 HIS A C 1
ATOM 749 O O . HIS A 1 92 ? -2.764 -11.361 -14.396 1.00 81.12 92 HIS A O 1
ATOM 755 N N . LEU A 1 93 ? -2.870 -9.549 -13.065 1.00 74.31 93 LEU A N 1
ATOM 756 C CA . LEU A 1 93 ? -2.520 -10.220 -11.820 1.00 74.31 93 LEU A CA 1
ATOM 757 C C . LEU A 1 93 ? -3.729 -10.301 -10.891 1.00 74.31 93 LEU A C 1
ATOM 759 O O . LEU A 1 93 ? -4.553 -9.391 -10.818 1.00 74.31 93 LEU A O 1
ATOM 763 N N . HIS A 1 94 ? -3.814 -11.393 -10.139 1.00 77.38 94 HIS A N 1
ATOM 764 C CA . HIS A 1 94 ? -4.787 -11.530 -9.068 1.00 77.38 94 HIS A CA 1
ATOM 765 C C . HIS A 1 94 ? -4.059 -11.780 -7.755 1.00 77.38 94 HIS A C 1
ATOM 767 O O . HIS A 1 94 ? -3.378 -12.792 -7.597 1.00 77.38 94 HIS A O 1
ATOM 773 N N . ILE A 1 95 ? -4.219 -10.852 -6.813 1.00 73.50 95 ILE A N 1
ATOM 774 C CA . ILE A 1 95 ? -3.619 -10.961 -5.487 1.00 73.50 95 ILE A CA 1
ATOM 775 C C . ILE A 1 95 ? -4.752 -11.154 -4.496 1.00 73.50 95 ILE A C 1
ATOM 777 O O . ILE A 1 95 ? -5.426 -10.196 -4.110 1.00 73.50 95 ILE A O 1
ATOM 781 N N . ALA A 1 96 ? -4.962 -12.407 -4.098 1.00 75.88 96 ALA A N 1
ATOM 782 C CA . ALA A 1 96 ? -5.911 -12.746 -3.052 1.00 75.88 96 ALA A CA 1
ATOM 783 C C . ALA A 1 96 ? -5.505 -12.066 -1.740 1.00 75.88 96 ALA A C 1
ATOM 785 O O . ALA A 1 96 ? -4.322 -11.980 -1.402 1.00 75.88 96 ALA A O 1
ATOM 786 N N . PHE A 1 97 ? -6.495 -11.588 -0.989 1.00 76.94 97 PHE A N 1
ATOM 787 C CA . PHE A 1 97 ? -6.239 -11.055 0.338 1.00 76.94 97 PHE A CA 1
ATOM 788 C C . PHE A 1 97 ? -5.621 -12.170 1.202 1.00 76.94 97 PHE A C 1
ATOM 790 O O . PHE A 1 97 ? -6.204 -13.257 1.276 1.00 76.94 97 PHE A O 1
ATOM 797 N N . PRO A 1 98 ? -4.453 -11.946 1.830 1.00 71.25 98 PRO A N 1
ATOM 798 C CA . PRO A 1 98 ? -3.741 -13.008 2.526 1.00 71.25 98 PRO A CA 1
ATOM 799 C C . PRO A 1 98 ? -4.565 -13.545 3.698 1.00 71.25 98 PRO A C 1
ATOM 801 O O . PRO A 1 98 ? -5.184 -12.793 4.460 1.00 71.25 98 PRO A O 1
ATOM 804 N N . SER A 1 99 ? -4.569 -14.868 3.842 1.00 70.69 99 SER A N 1
ATOM 805 C CA . SER A 1 99 ? -5.205 -15.547 4.968 1.00 70.69 99 SER A CA 1
ATOM 806 C C . SER A 1 99 ? -4.340 -15.456 6.231 1.00 70.69 99 SER A C 1
ATOM 808 O O . SER A 1 99 ? -3.121 -15.312 6.172 1.00 70.69 99 SER A O 1
ATOM 810 N N . ILE A 1 100 ? -4.968 -15.590 7.403 1.00 56.16 100 ILE A N 1
ATOM 811 C CA . ILE A 1 100 ? -4.274 -15.564 8.707 1.00 56.16 100 ILE A CA 1
ATOM 812 C C . ILE A 1 100 ? -3.185 -16.646 8.797 1.00 56.16 100 ILE A C 1
ATOM 814 O O . ILE A 1 100 ? -2.167 -16.437 9.446 1.00 56.16 100 ILE A O 1
ATOM 818 N N . GLN A 1 101 ? -3.385 -17.787 8.137 1.00 53.19 101 GLN A N 1
ATOM 819 C CA . GLN A 1 101 ? -2.436 -18.901 8.135 1.00 53.19 101 GLN A CA 1
ATOM 820 C C . GLN A 1 101 ? -1.167 -18.583 7.339 1.00 53.19 101 GLN A C 1
ATOM 822 O O . GLN A 1 101 ? -0.083 -18.951 7.773 1.00 53.19 101 GLN A O 1
ATOM 827 N N . GLN A 1 102 ? -1.291 -17.845 6.233 1.00 57.38 102 GLN A N 1
ATOM 828 C CA . GLN A 1 102 ? -0.139 -17.417 5.431 1.00 57.38 102 GLN A CA 1
ATOM 829 C C . GLN A 1 102 ? 0.731 -16.416 6.196 1.00 57.38 102 GLN A C 1
ATOM 831 O O . GLN A 1 102 ? 1.947 -16.533 6.204 1.00 57.38 102 GLN A O 1
ATOM 836 N N . LEU A 1 103 ? 0.109 -15.512 6.958 1.00 54.75 103 LEU A N 1
ATOM 837 C CA . LEU A 1 103 ? 0.828 -14.533 7.782 1.00 54.75 103 LEU A CA 1
ATOM 838 C C . LEU A 1 103 ? 1.657 -15.160 8.919 1.00 54.75 103 LEU A C 1
ATOM 840 O O . LEU A 1 103 ? 2.526 -14.490 9.472 1.00 54.75 103 LEU A O 1
ATOM 844 N N . LEU A 1 104 ? 1.377 -16.405 9.313 1.00 52.53 104 LEU A N 1
ATOM 845 C CA . LEU A 1 104 ? 2.107 -17.102 10.377 1.00 52.53 104 LEU A CA 1
ATOM 846 C C . LEU A 1 104 ? 3.330 -17.870 9.859 1.00 52.53 104 LEU A C 1
ATOM 848 O O . LEU A 1 104 ? 4.244 -18.098 10.640 1.00 52.53 104 LEU A O 1
ATOM 852 N N . GLN A 1 105 ? 3.357 -18.240 8.576 1.00 52.88 105 GLN A N 1
ATOM 853 C CA . GLN A 1 105 ? 4.472 -18.978 7.968 1.00 52.88 105 GLN A CA 1
ATOM 854 C C . GLN A 1 105 ? 5.648 -18.073 7.572 1.00 52.88 105 GLN A C 1
ATOM 856 O O . GLN A 1 105 ? 6.772 -18.550 7.511 1.00 52.88 105 GLN A O 1
ATOM 861 N N . ASP A 1 106 ? 5.408 -16.775 7.375 1.00 50.78 106 ASP A N 1
ATOM 862 C CA . ASP A 1 106 ? 6.437 -15.809 6.957 1.00 50.78 106 ASP A CA 1
ATOM 863 C C . ASP A 1 106 ? 7.226 -15.187 8.136 1.00 50.78 106 ASP A C 1
ATOM 865 O O . ASP A 1 106 ? 8.057 -14.304 7.930 1.00 50.78 106 ASP A O 1
ATOM 869 N N . ASN A 1 107 ? 6.943 -15.596 9.381 1.00 49.50 107 ASN A N 1
ATOM 870 C CA . ASN A 1 107 ? 7.554 -15.050 10.606 1.00 49.50 107 ASN A CA 1
ATOM 871 C C . ASN A 1 107 ? 8.485 -16.044 11.347 1.00 49.50 107 ASN A C 1
ATOM 873 O O . ASN A 1 107 ? 8.883 -15.749 12.477 1.00 49.50 107 ASN A O 1
ATOM 877 N N . GLU A 1 108 ? 8.819 -17.191 10.740 1.00 41.38 108 GLU A N 1
ATOM 878 C CA . GLU A 1 108 ? 9.868 -18.137 11.187 1.00 41.38 108 GLU A CA 1
ATOM 879 C C . GLU A 1 108 ? 11.126 -18.020 10.317 1.00 41.38 108 GLU A C 1
ATOM 881 O O . GLU A 1 108 ? 12.236 -18.092 10.895 1.00 41.38 108 GLU A O 1
#

Sequence (108 aa):
MEKTPSKRTNQQNKALHVLFALVADEFEKAGVEMSIFAKLPIRVPWSEVIVKELWRAIQIAQVNKVSTSKLTRKEIELVYDTFNRMIAEEFHLHIAFPSIQQLLQDNE

Secondary structure (DSSP, 8-state):
-PPPPPPPPHHHHHHHHHHHHHHHHHHHHTT-B--SSTT----PBP-HHHHHHHHHHHHHHHH--SSGGG--HHHHHHHHHHHHHHHHHHH----PPPPTTHHHHTT-